Protein AF-A0A958S6K9-F1 (afdb_monomer)

Radius of gyration: 19.54 Å; Cα contacts (8 Å, |Δi|>4): 171; chains: 1; bounding box: 51×36×60 Å

Solvent-accessible surface area (backbone atoms only — not comparable to full-atom values): 8902 Å² total; per-residue (Å²): 134,85,77,72,72,82,81,56,82,50,55,71,60,52,59,75,71,44,53,79,74,53,47,55,57,51,46,55,52,43,41,73,72,67,71,55,93,66,80,62,68,72,63,54,53,40,48,53,51,19,39,55,28,35,37,72,61,41,20,61,64,16,27,58,45,40,46,63,56,33,78,75,40,59,73,40,49,24,32,25,40,49,10,53,35,30,43,24,48,17,52,44,29,46,76,69,68,34,56,69,58,16,54,58,27,43,65,50,15,56,59,23,38,59,66,2,50,91,55,40,73,61,41,45,60,66,63,52,50,54,50,51,50,54,30,50,56,33,48,51,43,35,76,73,71,45,97,58,78,70,64,82,72,63,57,76,40,63,62,78,81,128

Structure (mmCIF, N/CA/C/O backbone):
data_AF-A0A958S6K9-F1
#
_entry.id   AF-A0A958S6K9-F1
#
loop_
_atom_site.group_PDB
_atom_site.id
_atom_site.type_symbol
_atom_site.label_atom_id
_atom_site.label_alt_id
_atom_site.label_comp_id
_atom_site.label_asym_id
_atom_site.label_entity_id
_atom_site.label_seq_id
_atom_site.pdbx_PDB_ins_code
_atom_site.Cartn_x
_atom_site.Cartn_y
_atom_site.Cartn_z
_atom_site.occupancy
_atom_site.B_iso_or_equiv
_atom_site.auth_seq_id
_atom_site.auth_comp_id
_atom_site.auth_asym_id
_atom_site.auth_atom_id
_atom_site.pdbx_PDB_model_num
ATOM 1 N N . MET A 1 1 ? 33.871 -15.694 -40.016 1.00 33.03 1 MET A N 1
ATOM 2 C CA . MET A 1 1 ? 34.068 -16.656 -38.909 1.00 33.03 1 MET A CA 1
ATOM 3 C C . MET A 1 1 ? 32.901 -16.497 -37.948 1.00 33.03 1 MET A C 1
ATOM 5 O O . MET A 1 1 ? 32.667 -15.400 -37.465 1.00 33.03 1 MET A O 1
ATOM 9 N N . SER A 1 2 ? 32.073 -17.533 -37.813 1.00 37.22 2 SER A N 1
ATOM 10 C CA . SER A 1 2 ? 30.776 -17.477 -37.128 1.00 37.22 2 SER A CA 1
ATOM 11 C C . SER A 1 2 ? 30.949 -17.852 -35.654 1.00 37.22 2 SER A C 1
ATOM 13 O O . SER A 1 2 ? 31.069 -19.028 -35.339 1.00 37.22 2 SER A O 1
ATOM 15 N N . PHE A 1 3 ? 30.986 -16.857 -34.763 1.00 29.39 3 PHE A N 1
ATOM 16 C CA . PHE A 1 3 ? 31.030 -17.075 -33.306 1.00 29.39 3 PHE A CA 1
ATOM 17 C C . PHE A 1 3 ? 29.627 -17.123 -32.662 1.00 29.39 3 PHE A C 1
ATOM 19 O O . PHE A 1 3 ? 29.473 -17.596 -31.543 1.00 29.39 3 PHE A O 1
ATOM 26 N N . GLY A 1 4 ? 28.581 -16.672 -33.371 1.00 30.28 4 GLY A N 1
ATOM 27 C CA . GLY A 1 4 ? 27.231 -16.508 -32.807 1.00 30.28 4 GLY A CA 1
ATOM 28 C C . GLY A 1 4 ? 26.319 -17.739 -32.857 1.00 30.28 4 GLY A C 1
ATOM 29 O O . GLY A 1 4 ? 25.321 -17.785 -32.146 1.00 30.28 4 GLY A O 1
ATOM 30 N N . ARG A 1 5 ? 26.635 -18.756 -33.672 1.00 36.38 5 ARG A N 1
ATOM 31 C CA . ARG A 1 5 ? 25.700 -19.864 -33.956 1.00 36.38 5 ARG A CA 1
ATOM 32 C C . ARG A 1 5 ? 25.837 -21.076 -33.021 1.00 36.38 5 ARG A C 1
ATOM 34 O O . ARG A 1 5 ? 24.969 -21.937 -33.032 1.00 36.38 5 ARG A O 1
ATOM 41 N N . LEU A 1 6 ? 26.890 -21.130 -32.199 1.00 39.94 6 LEU A N 1
ATOM 42 C CA . LEU A 1 6 ? 27.162 -22.259 -31.292 1.00 39.94 6 LEU A CA 1
ATOM 43 C C . LEU A 1 6 ? 26.755 -22.007 -29.830 1.00 39.94 6 LEU A C 1
ATOM 45 O O . LEU A 1 6 ? 26.662 -22.960 -29.066 1.00 39.94 6 LEU A O 1
ATOM 49 N N . PHE A 1 7 ? 26.465 -20.762 -29.429 1.00 37.44 7 PHE A N 1
ATOM 50 C CA . PHE A 1 7 ? 26.136 -20.448 -28.027 1.00 37.44 7 PHE A CA 1
ATOM 51 C C . PHE A 1 7 ? 24.623 -20.337 -27.739 1.00 37.44 7 PHE A C 1
ATOM 53 O O . PHE A 1 7 ? 24.187 -20.577 -26.608 1.00 37.44 7 PHE A O 1
ATOM 60 N N . TRP A 1 8 ? 23.819 -20.051 -28.775 1.00 47.06 8 TRP A N 1
AT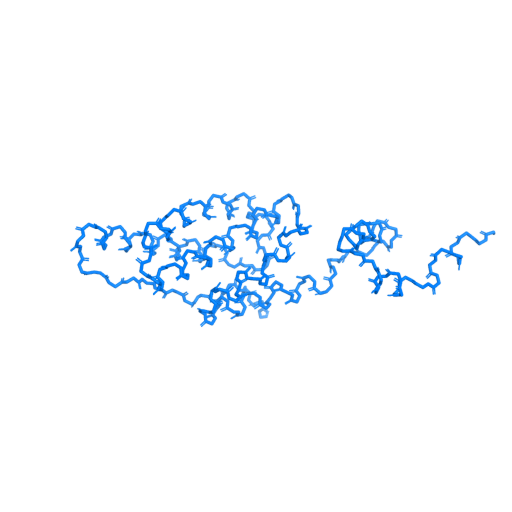OM 61 C CA . TRP A 1 8 ? 22.410 -19.632 -28.664 1.00 47.06 8 TRP A CA 1
ATOM 62 C C . TRP A 1 8 ? 21.397 -20.553 -29.359 1.00 47.06 8 TRP A C 1
ATOM 64 O O . TRP A 1 8 ? 20.235 -20.189 -29.494 1.00 47.06 8 TRP A O 1
ATOM 74 N N . GLY A 1 9 ? 21.800 -21.755 -29.779 1.00 40.16 9 GLY A N 1
ATOM 75 C CA . GLY A 1 9 ? 20.906 -22.694 -30.472 1.00 40.16 9 GLY A CA 1
ATOM 76 C C . GLY A 1 9 ? 19.711 -23.186 -29.645 1.00 40.16 9 GLY A C 1
ATOM 77 O O . GLY A 1 9 ? 18.816 -23.782 -30.217 1.00 40.16 9 GLY A O 1
ATOM 78 N N . ASN A 1 10 ? 19.690 -22.929 -28.331 1.00 50.06 10 ASN A N 1
ATOM 79 C CA . ASN A 1 10 ? 18.655 -23.416 -27.417 1.00 50.06 10 ASN A CA 1
ATOM 80 C C . ASN A 1 10 ? 18.460 -22.492 -26.199 1.00 50.06 10 ASN A C 1
ATOM 82 O O . ASN A 1 10 ? 18.430 -22.930 -25.053 1.00 50.06 10 ASN A O 1
ATOM 86 N N . PHE A 1 11 ? 18.371 -21.176 -26.423 1.00 49.72 11 PHE A N 1
ATOM 87 C CA . PHE A 1 11 ? 18.127 -20.206 -25.341 1.00 49.72 11 PHE A CA 1
ATOM 88 C C . PHE A 1 11 ? 16.825 -20.484 -24.579 1.00 49.72 11 PHE A C 1
ATOM 90 O O . PHE A 1 11 ? 16.785 -20.404 -23.356 1.00 49.72 11 PHE A O 1
ATOM 97 N N . ARG A 1 12 ? 15.786 -20.883 -25.316 1.00 47.12 12 ARG A N 1
ATOM 98 C CA . ARG A 1 12 ? 14.472 -21.228 -24.774 1.00 47.12 12 ARG A CA 1
ATOM 99 C C . ARG A 1 12 ? 14.524 -22.466 -23.867 1.00 47.12 12 ARG A C 1
ATOM 101 O O . ARG A 1 12 ? 13.897 -22.464 -22.816 1.00 47.12 12 ARG A O 1
ATOM 108 N N . ASP A 1 13 ? 15.348 -23.451 -24.216 1.00 50.09 13 ASP A N 1
ATOM 109 C CA . ASP A 1 13 ? 15.564 -24.653 -23.399 1.00 50.09 13 ASP A CA 1
ATOM 110 C C . ASP A 1 13 ? 16.456 -24.363 -22.181 1.00 50.09 13 ASP A C 1
ATOM 112 O O . ASP A 1 13 ? 16.229 -24.913 -21.110 1.00 50.09 13 ASP A O 1
ATOM 116 N N . LYS A 1 14 ? 17.430 -23.449 -22.309 1.00 50.22 14 LYS A N 1
ATOM 117 C CA . LYS A 1 14 ? 18.273 -22.998 -21.187 1.00 50.22 14 LYS A CA 1
ATOM 118 C C . LYS A 1 14 ? 17.490 -22.172 -20.159 1.00 50.22 14 LYS A C 1
ATOM 120 O O . LYS A 1 14 ? 17.746 -22.320 -18.972 1.00 50.22 14 LYS A O 1
ATOM 125 N N . LEU A 1 15 ? 16.532 -21.350 -20.598 1.00 49.19 15 LEU A N 1
ATOM 126 C CA . LEU A 1 15 ? 15.590 -20.640 -19.720 1.00 49.19 15 LEU A CA 1
ATOM 127 C C . LEU A 1 15 ? 14.634 -21.600 -19.000 1.00 49.19 15 LEU A C 1
ATOM 129 O O . LEU A 1 15 ? 14.312 -21.377 -17.841 1.00 49.19 15 LEU A O 1
ATOM 133 N N . ALA A 1 16 ? 14.212 -22.682 -19.662 1.00 47.59 16 ALA A N 1
ATOM 134 C CA . ALA A 1 16 ? 13.299 -23.665 -19.079 1.00 47.59 16 ALA A CA 1
ATOM 135 C C . ALA A 1 16 ? 13.929 -24.507 -17.952 1.00 47.59 16 ALA A C 1
ATOM 137 O O . ALA A 1 16 ? 13.203 -25.096 -17.154 1.00 47.59 16 ALA A O 1
ATOM 138 N N . THR A 1 17 ? 15.264 -24.580 -17.881 1.00 45.84 17 THR A N 1
ATOM 139 C CA . THR A 1 17 ? 15.998 -25.368 -16.873 1.00 45.84 17 THR A CA 1
ATOM 140 C C . THR A 1 17 ? 16.819 -24.526 -15.892 1.00 45.84 17 THR A C 1
ATOM 142 O O . THR A 1 17 ? 17.432 -25.089 -14.988 1.00 45.84 17 THR A O 1
ATOM 145 N N . ALA A 1 18 ? 16.881 -23.205 -16.080 1.00 49.81 18 ALA A N 1
ATOM 146 C CA . ALA A 1 18 ? 17.621 -22.294 -15.212 1.00 49.81 18 ALA A CA 1
ATOM 147 C C . ALA A 1 18 ? 16.866 -22.067 -13.896 1.00 49.81 18 ALA A C 1
ATOM 149 O O . ALA A 1 18 ? 15.647 -21.900 -13.878 1.00 49.81 18 ALA A O 1
ATOM 150 N N . ASN A 1 19 ? 17.592 -22.039 -12.778 1.00 43.56 19 ASN A N 1
ATOM 151 C CA . ASN A 1 19 ? 17.000 -21.608 -11.511 1.00 43.56 19 ASN A CA 1
ATOM 152 C C . ASN A 1 19 ? 16.800 -20.077 -11.506 1.00 43.56 19 ASN A C 1
ATOM 154 O O . ASN A 1 19 ? 17.447 -19.363 -12.272 1.00 43.56 19 ASN A O 1
ATOM 158 N N . ALA A 1 20 ? 15.944 -19.559 -10.617 1.00 43.94 20 ALA A N 1
ATOM 159 C CA . ALA A 1 20 ? 15.562 -18.137 -10.579 1.00 43.94 20 ALA A CA 1
ATOM 160 C C . ALA A 1 20 ? 16.758 -17.154 -10.594 1.00 43.94 20 ALA A C 1
ATOM 162 O O . ALA A 1 20 ? 16.698 -16.097 -11.219 1.00 43.94 20 ALA A O 1
ATOM 163 N N . LYS A 1 21 ? 17.900 -17.523 -9.992 1.00 39.94 21 LYS A N 1
ATOM 164 C CA . LYS A 1 21 ? 19.109 -16.676 -9.959 1.00 39.94 21 LYS A CA 1
ATOM 165 C C . LYS A 1 21 ? 19.853 -16.631 -11.297 1.00 39.94 21 LYS A C 1
ATOM 167 O O . LYS A 1 21 ? 20.494 -15.630 -11.610 1.00 39.94 21 LYS A O 1
ATOM 172 N N . GLU A 1 22 ? 19.781 -17.700 -12.084 1.00 43.75 22 GLU A N 1
ATOM 173 C CA . GLU A 1 22 ? 20.399 -17.786 -13.411 1.00 43.75 22 GLU A CA 1
ATOM 174 C C . GLU A 1 22 ? 19.546 -17.082 -14.474 1.00 43.75 22 GLU A C 1
ATOM 176 O O . GLU A 1 22 ? 20.097 -16.457 -15.383 1.00 43.75 22 GLU A O 1
ATOM 181 N N . SER A 1 23 ? 18.219 -17.090 -14.314 1.00 51.56 23 SER A N 1
ATOM 182 C CA . SER A 1 23 ? 17.273 -16.409 -15.206 1.00 51.56 23 SER A CA 1
ATOM 183 C C . SER A 1 23 ? 17.478 -14.891 -15.232 1.00 51.56 23 SER A C 1
ATOM 185 O O . SER A 1 23 ? 17.526 -14.309 -16.315 1.00 51.56 23 SER A O 1
ATOM 187 N N . ALA A 1 24 ? 17.713 -14.254 -14.080 1.00 45.53 24 ALA A N 1
ATOM 188 C CA . ALA A 1 24 ? 17.950 -12.809 -13.993 1.00 45.53 24 ALA A CA 1
ATOM 189 C C . ALA A 1 24 ? 19.274 -12.374 -14.657 1.00 45.53 24 ALA A C 1
ATOM 191 O O . ALA A 1 24 ? 19.308 -11.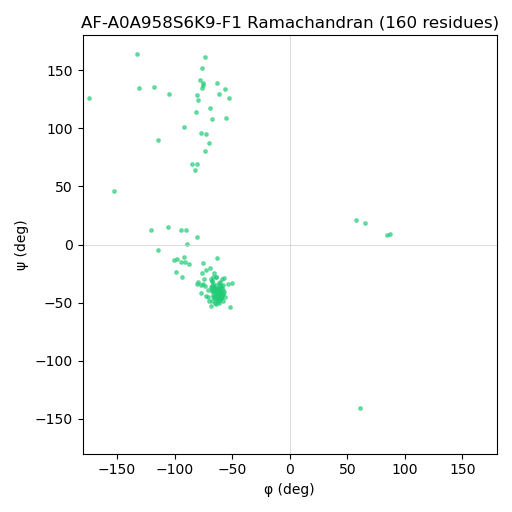410 -15.426 1.00 45.53 24 ALA A O 1
ATOM 192 N N . ALA A 1 25 ? 20.367 -13.114 -14.430 1.00 46.91 25 ALA A N 1
ATOM 193 C CA . ALA A 1 25 ? 21.669 -12.822 -15.039 1.00 46.91 25 ALA A CA 1
ATOM 194 C C . ALA A 1 25 ? 21.659 -13.038 -16.563 1.00 46.91 25 ALA A C 1
ATOM 196 O O . ALA A 1 25 ? 22.231 -12.244 -17.316 1.00 46.91 25 ALA A O 1
ATOM 197 N N . LEU A 1 26 ? 20.965 -14.081 -17.029 1.00 47.72 26 LEU A N 1
ATOM 198 C CA . LEU A 1 26 ? 20.750 -14.330 -18.453 1.00 47.72 26 LEU A CA 1
ATOM 199 C C . LEU A 1 26 ? 19.847 -13.268 -19.090 1.00 47.72 26 LEU A C 1
ATOM 201 O O . LEU A 1 26 ? 20.061 -12.930 -20.250 1.00 47.72 26 LEU A O 1
ATOM 205 N N . CYS A 1 27 ? 18.896 -12.700 -18.345 1.00 46.97 27 CYS A N 1
ATOM 206 C CA . CYS A 1 27 ? 18.000 -11.650 -18.825 1.00 46.97 27 CYS A CA 1
ATOM 207 C C . CYS A 1 27 ? 18.727 -10.310 -19.024 1.00 46.97 27 CYS A C 1
ATOM 209 O O . CYS A 1 27 ? 18.620 -9.695 -20.085 1.00 46.97 27 CYS A O 1
ATOM 211 N N . VAL A 1 28 ? 19.557 -9.906 -18.056 1.00 53.38 28 VAL A N 1
ATOM 212 C CA . VAL A 1 28 ? 20.404 -8.704 -18.168 1.00 53.38 28 VAL A CA 1
ATOM 213 C C . VAL A 1 28 ? 21.388 -8.844 -19.330 1.00 53.38 28 VAL A C 1
ATOM 215 O O . VAL A 1 28 ? 21.525 -7.931 -20.145 1.00 53.38 28 VAL A O 1
ATOM 218 N N . LEU A 1 29 ? 22.030 -10.010 -19.457 1.00 53.47 29 LEU A N 1
ATOM 219 C CA . LEU A 1 29 ? 22.958 -10.280 -20.552 1.00 53.47 29 LEU A CA 1
ATOM 220 C C . LEU A 1 29 ? 22.242 -10.326 -21.911 1.00 53.47 29 LEU A C 1
ATOM 222 O O . LEU A 1 29 ? 22.775 -9.825 -22.898 1.00 53.47 29 LEU A O 1
ATOM 226 N N . TYR A 1 30 ? 21.024 -10.872 -21.971 1.00 49.53 30 TYR A N 1
ATOM 227 C CA . TYR A 1 30 ? 20.212 -10.892 -23.184 1.00 49.53 30 TYR A CA 1
ATOM 228 C C . TYR A 1 30 ? 19.814 -9.477 -23.617 1.00 49.53 30 TYR A C 1
ATOM 230 O O . TYR A 1 30 ? 20.042 -9.138 -24.774 1.00 49.53 30 TYR A O 1
ATOM 238 N N . CYS A 1 31 ? 19.332 -8.610 -22.719 1.00 44.66 31 CYS A N 1
ATOM 239 C CA . CYS A 1 31 ? 19.031 -7.208 -23.045 1.00 44.66 31 CYS A CA 1
ATOM 240 C C . CYS A 1 31 ? 20.274 -6.430 -23.508 1.00 44.66 31 CYS A C 1
ATOM 242 O O . CYS A 1 31 ? 20.211 -5.689 -24.489 1.00 44.66 31 CYS A O 1
ATOM 244 N N . MET A 1 32 ? 21.427 -6.643 -22.861 1.00 46.03 32 MET A N 1
ATOM 245 C CA . MET A 1 32 ? 22.686 -5.981 -23.231 1.00 46.03 32 MET A CA 1
ATOM 246 C C . MET A 1 32 ? 23.232 -6.430 -24.594 1.00 46.03 32 MET A C 1
ATOM 248 O O . MET A 1 32 ? 23.875 -5.639 -25.281 1.00 46.03 32 MET A O 1
ATOM 252 N N . VAL A 1 33 ? 22.995 -7.684 -24.993 1.00 52.16 33 VAL A N 1
ATOM 253 C CA . VAL A 1 33 ? 23.516 -8.253 -26.249 1.00 52.16 33 VAL A CA 1
ATOM 254 C C . VAL A 1 33 ? 22.523 -8.122 -27.412 1.00 52.16 33 VAL A C 1
ATOM 256 O O . VAL A 1 33 ? 22.948 -8.044 -28.563 1.00 52.16 33 VAL A O 1
ATOM 259 N N . SER A 1 34 ? 21.215 -8.084 -27.142 1.00 50.75 34 SER A N 1
ATOM 260 C CA . SER A 1 34 ? 20.168 -8.031 -28.177 1.00 50.75 34 SER A CA 1
ATOM 261 C C . SER A 1 34 ? 19.688 -6.618 -28.525 1.00 50.75 34 SER A C 1
ATOM 263 O O . SER A 1 34 ? 19.063 -6.446 -29.569 1.00 50.75 34 SER A O 1
ATOM 265 N N . GLY A 1 35 ? 19.990 -5.606 -27.701 1.00 41.97 35 GLY A N 1
ATOM 266 C CA . GLY A 1 35 ? 19.609 -4.215 -27.969 1.00 41.97 35 GLY A CA 1
ATOM 267 C C . GLY A 1 35 ? 18.096 -3.958 -27.951 1.00 41.97 35 GLY A C 1
ATOM 268 O O . GLY A 1 35 ? 17.649 -2.956 -28.504 1.00 41.97 35 GLY A O 1
ATOM 269 N N . SER A 1 36 ? 17.295 -4.849 -27.355 1.00 43.97 36 SER A N 1
ATOM 270 C CA . SER A 1 36 ? 15.848 -4.668 -27.237 1.00 43.97 36 SER A CA 1
ATOM 271 C C . SER A 1 36 ? 15.504 -3.754 -26.059 1.00 43.97 36 SER A C 1
ATOM 273 O O . SER A 1 36 ? 15.695 -4.127 -24.901 1.00 43.97 36 SER A O 1
ATOM 275 N N . GLU A 1 37 ? 14.958 -2.573 -26.348 1.00 40.12 37 GLU A N 1
ATOM 276 C CA . GLU A 1 37 ? 14.302 -1.715 -25.358 1.00 40.12 37 GLU A CA 1
ATOM 277 C C . GLU A 1 37 ? 12.973 -2.359 -24.928 1.00 40.12 37 GLU A C 1
ATOM 279 O O . GLU A 1 37 ? 11.927 -2.126 -25.529 1.00 40.12 37 GLU A O 1
ATOM 284 N N . GLY A 1 38 ? 12.999 -3.230 -23.919 1.00 44.59 38 GLY A N 1
ATOM 285 C CA . GLY A 1 38 ? 11.777 -3.830 -23.390 1.00 44.59 38 GLY A CA 1
ATOM 286 C C . GLY A 1 38 ? 12.028 -4.694 -22.163 1.00 44.59 38 GLY A C 1
ATOM 287 O O . GLY A 1 38 ? 12.851 -5.606 -22.196 1.00 44.59 38 GLY A O 1
ATOM 288 N N . VAL A 1 39 ? 11.309 -4.403 -21.079 1.00 54.97 39 VAL A N 1
ATOM 289 C CA . VAL A 1 39 ? 11.177 -5.307 -19.927 1.00 54.97 39 VAL A CA 1
ATOM 290 C C . VAL A 1 39 ? 10.471 -6.588 -20.418 1.00 54.97 39 VAL A C 1
ATOM 292 O O . VAL A 1 39 ? 9.554 -6.477 -21.236 1.00 54.97 39 VAL A O 1
ATOM 295 N N . PRO A 1 40 ? 10.877 -7.803 -19.997 1.00 56.97 40 PRO A N 1
ATOM 296 C CA . PRO A 1 40 ? 10.241 -9.041 -20.453 1.00 56.97 40 PRO A CA 1
ATOM 297 C C . PRO A 1 40 ? 8.729 -9.040 -20.180 1.00 56.97 40 PRO A C 1
ATOM 299 O O . PRO A 1 40 ? 8.317 -8.735 -19.065 1.00 56.97 40 PRO A O 1
ATOM 302 N N . MET A 1 41 ? 7.902 -9.425 -21.162 1.00 55.81 41 MET A N 1
ATOM 303 C CA . MET A 1 41 ? 6.429 -9.335 -21.065 1.00 55.81 41 MET A CA 1
ATOM 304 C C . MET A 1 41 ? 5.834 -10.026 -19.823 1.00 55.81 41 MET A C 1
ATOM 306 O O . MET A 1 41 ? 4.887 -9.510 -19.245 1.00 55.81 41 MET A O 1
ATOM 310 N N . ALA A 1 42 ? 6.424 -11.136 -19.364 1.00 58.69 42 ALA A N 1
ATOM 311 C CA . ALA A 1 42 ? 5.958 -11.868 -18.181 1.00 58.69 42 ALA A CA 1
ATOM 312 C C . ALA A 1 42 ? 6.067 -11.060 -16.868 1.00 58.69 42 ALA A C 1
ATOM 314 O O . ALA A 1 42 ? 5.285 -11.265 -15.945 1.00 58.69 42 ALA A O 1
ATOM 315 N N . VAL A 1 43 ? 7.019 -10.123 -16.787 1.00 62.91 43 VAL A N 1
ATOM 316 C CA . VAL A 1 43 ? 7.218 -9.249 -15.615 1.00 62.91 43 VAL A CA 1
ATOM 317 C C . VAL A 1 43 ? 6.121 -8.183 -15.542 1.00 62.91 43 VAL A C 1
ATOM 319 O O . VAL A 1 43 ? 5.672 -7.825 -14.455 1.00 62.91 43 VAL A O 1
ATOM 322 N N . GLU A 1 44 ? 5.673 -7.682 -16.694 1.00 71.25 44 GLU A N 1
ATOM 323 C CA . GLU A 1 44 ? 4.576 -6.713 -16.769 1.00 71.25 44 GLU A CA 1
ATOM 324 C C . GLU A 1 44 ? 3.208 -7.396 -16.578 1.00 71.25 44 GLU A C 1
ATOM 326 O O . GLU A 1 44 ? 2.363 -6.857 -15.871 1.00 71.25 44 GLU A O 1
ATOM 331 N N . GLU A 1 45 ? 3.024 -8.632 -17.065 1.00 79.19 45 GLU A N 1
ATOM 332 C CA . GLU A 1 45 ? 1.814 -9.434 -16.794 1.00 79.19 45 GLU A CA 1
ATOM 333 C C . GLU A 1 45 ? 1.602 -9.689 -15.291 1.00 79.19 45 GLU A C 1
ATOM 335 O O . GLU A 1 45 ? 0.486 -9.548 -14.787 1.00 79.19 45 GLU A O 1
ATOM 340 N N . GLY A 1 46 ? 2.667 -10.024 -14.551 1.00 87.94 46 GLY A N 1
ATOM 341 C CA . GLY A 1 46 ? 2.590 -10.184 -13.096 1.00 87.94 46 GLY A CA 1
ATOM 342 C C . GLY A 1 46 ? 2.238 -8.876 -12.385 1.00 87.94 46 GLY A C 1
ATOM 343 O O . GLY A 1 46 ? 1.441 -8.863 -11.448 1.00 87.94 46 GLY A O 1
ATOM 344 N N . PHE A 1 47 ? 2.788 -7.753 -12.850 1.00 90.75 47 PHE A N 1
ATOM 345 C CA . PHE A 1 47 ? 2.533 -6.455 -12.237 1.00 90.75 47 PHE A CA 1
ATOM 346 C C . PHE A 1 47 ? 1.065 -6.047 -12.382 1.00 90.75 47 PHE A C 1
ATOM 348 O O . PHE A 1 47 ? 0.414 -5.740 -11.377 1.00 90.75 47 PHE A O 1
ATOM 355 N N . ASP A 1 48 ? 0.541 -6.121 -13.608 1.00 90.94 48 ASP A N 1
ATOM 356 C CA . ASP A 1 48 ? -0.855 -5.821 -13.917 1.00 90.94 48 ASP A CA 1
ATOM 357 C C . ASP A 1 48 ? -1.798 -6.746 -13.145 1.00 90.94 48 ASP A C 1
ATOM 359 O O . ASP A 1 48 ? -2.779 -6.280 -12.561 1.00 90.94 48 ASP A O 1
ATOM 363 N N . ARG A 1 49 ? -1.463 -8.040 -13.044 1.00 92.12 49 ARG A N 1
ATOM 364 C CA . ARG A 1 49 ? -2.251 -8.998 -12.263 1.00 92.12 49 ARG A CA 1
ATOM 365 C C . ARG A 1 49 ? -2.323 -8.625 -10.783 1.00 92.12 49 ARG A C 1
ATOM 367 O O . ARG A 1 49 ? -3.400 -8.700 -10.190 1.00 92.12 49 ARG A O 1
ATOM 374 N N . GLY A 1 50 ? -1.204 -8.224 -10.183 1.00 93.81 50 GLY A N 1
ATOM 375 C CA . GLY A 1 50 ? -1.188 -7.752 -8.798 1.00 93.81 50 GLY A CA 1
ATOM 376 C C . GLY A 1 50 ? -2.036 -6.490 -8.613 1.00 93.81 50 GLY A C 1
ATOM 377 O O . GLY A 1 50 ? -2.782 -6.388 -7.640 1.00 93.81 50 GLY A O 1
ATOM 378 N N . CYS A 1 51 ? -2.013 -5.568 -9.582 1.00 93.12 51 CYS A N 1
ATOM 379 C CA . CYS A 1 51 ? -2.893 -4.399 -9.573 1.00 93.12 51 CYS A CA 1
ATOM 380 C C . CYS A 1 51 ? -4.378 -4.779 -9.651 1.00 93.12 51 CYS A C 1
ATOM 382 O O . CYS A 1 51 ? -5.164 -4.274 -8.859 1.00 93.12 51 CYS A O 1
ATOM 384 N N . GLU A 1 52 ? -4.770 -5.698 -10.535 1.00 92.31 52 GLU A N 1
ATOM 385 C CA . GLU A 1 52 ? -6.159 -6.172 -10.626 1.00 92.31 52 GLU A CA 1
ATOM 386 C C . GLU A 1 52 ? -6.658 -6.804 -9.318 1.00 92.31 52 GLU A C 1
ATOM 388 O O . GLU A 1 52 ? -7.798 -6.577 -8.910 1.00 92.31 52 GLU A O 1
ATOM 393 N N . LEU A 1 53 ? -5.810 -7.599 -8.658 1.00 93.94 53 LEU A N 1
ATOM 394 C CA . LEU A 1 53 ? -6.116 -8.212 -7.364 1.00 93.94 53 LEU A CA 1
ATOM 395 C C . LEU A 1 53 ? -6.283 -7.151 -6.272 1.00 93.94 53 LEU A C 1
ATOM 397 O O . LEU A 1 53 ? -7.260 -7.178 -5.521 1.00 93.94 53 LEU A O 1
ATOM 401 N N . PHE A 1 54 ? -5.377 -6.174 -6.230 1.00 94.44 54 PHE A N 1
ATOM 402 C CA . PHE A 1 54 ? -5.461 -5.057 -5.297 1.00 94.44 54 PHE A CA 1
ATOM 403 C C . PHE A 1 54 ? -6.748 -4.247 -5.506 1.00 94.44 54 PHE A C 1
ATOM 405 O O . PHE A 1 54 ? -7.470 -3.972 -4.546 1.00 94.44 54 PHE A O 1
ATOM 412 N N . ASP A 1 55 ? -7.083 -3.934 -6.759 1.00 91.81 55 ASP A N 1
ATOM 413 C CA . ASP A 1 55 ? -8.307 -3.223 -7.136 1.00 91.81 55 ASP A CA 1
ATOM 414 C C . ASP A 1 55 ? -9.570 -4.013 -6.731 1.00 91.81 55 ASP A C 1
ATOM 416 O O . ASP A 1 55 ? -10.590 -3.427 -6.358 1.00 91.81 55 ASP A O 1
ATOM 420 N N . ALA A 1 56 ? -9.512 -5.349 -6.756 1.00 91.62 56 ALA A N 1
ATOM 421 C CA . ALA A 1 56 ? -10.591 -6.223 -6.299 1.00 91.62 56 ALA A CA 1
ATOM 422 C C . ALA A 1 56 ? -10.713 -6.299 -4.762 1.00 91.62 56 ALA A C 1
ATOM 424 O O . ALA A 1 56 ? -11.777 -6.670 -4.253 1.00 91.62 56 ALA A O 1
ATOM 425 N N . GLY A 1 57 ? -9.694 -5.866 -4.016 1.00 92.00 57 GLY A N 1
ATOM 426 C CA . GLY A 1 57 ? -9.598 -5.997 -2.560 1.00 92.00 57 GLY A CA 1
ATOM 427 C C . GLY A 1 57 ? -8.983 -7.319 -2.087 1.00 92.00 57 GLY A C 1
ATOM 428 O O . GLY A 1 57 ? -8.989 -7.584 -0.886 1.00 92.00 57 GLY A O 1
ATOM 429 N N . GLU A 1 58 ? -8.441 -8.121 -3.005 1.00 94.44 58 GLU A N 1
ATOM 430 C CA . GLU A 1 58 ? -7.720 -9.373 -2.737 1.00 94.44 58 GLU A CA 1
ATOM 431 C C . GLU A 1 58 ? -6.264 -9.041 -2.372 1.00 94.44 58 GLU A C 1
ATOM 433 O O . GLU A 1 58 ? -5.313 -9.276 -3.121 1.00 94.44 58 GLU A O 1
ATOM 438 N N . TYR A 1 59 ? -6.093 -8.344 -1.244 1.00 92.31 59 TYR A N 1
ATOM 439 C CA . TYR A 1 59 ? -4.811 -7.733 -0.884 1.00 92.31 59 TYR A CA 1
ATOM 440 C C . TYR A 1 59 ? -3.724 -8.756 -0.558 1.00 92.31 59 TYR A C 1
ATOM 442 O O . TYR A 1 59 ? -2.544 -8.469 -0.746 1.00 92.31 59 TYR A O 1
ATOM 450 N N . PHE A 1 60 ? -4.098 -9.929 -0.043 1.00 91.06 60 PHE A N 1
ATOM 451 C CA . PHE A 1 60 ? -3.124 -10.980 0.220 1.00 91.06 60 PHE A CA 1
ATOM 452 C C . PHE A 1 60 ? -2.616 -11.538 -1.113 1.00 91.06 60 PHE A C 1
ATOM 454 O O . PHE A 1 60 ? -1.428 -11.544 -1.378 1.00 91.06 60 PHE A O 1
ATOM 461 N N . GLU A 1 61 ? -3.499 -11.875 -2.029 1.00 95.06 61 GLU A N 1
ATOM 462 C CA . GLU A 1 61 ? -3.151 -12.404 -3.341 1.00 95.06 61 GLU A CA 1
ATOM 463 C C . GLU A 1 61 ? -2.320 -11.387 -4.146 1.00 95.06 61 GLU A C 1
ATOM 465 O O . GLU A 1 61 ? -1.352 -11.754 -4.811 1.00 95.06 61 GLU A O 1
ATOM 470 N N . ALA A 1 62 ? -2.641 -10.092 -4.043 1.00 94.50 62 ALA A N 1
ATOM 471 C CA . ALA A 1 62 ? -1.830 -9.027 -4.633 1.00 94.50 62 ALA A CA 1
ATOM 472 C C . ALA A 1 62 ? -0.404 -8.984 -4.051 1.00 94.50 62 ALA A C 1
ATOM 474 O O . ALA A 1 62 ? 0.553 -8.768 -4.796 1.00 94.50 62 ALA A O 1
ATOM 475 N N . HIS A 1 63 ? -0.251 -9.198 -2.735 1.00 94.56 63 HIS A N 1
ATOM 476 C CA . HIS A 1 63 ? 1.064 -9.233 -2.088 1.00 94.56 63 HIS A CA 1
ATOM 477 C C . HIS A 1 63 ? 1.920 -10.382 -2.624 1.00 94.56 63 HIS A C 1
ATOM 479 O O . HIS A 1 63 ? 3.082 -10.143 -2.938 1.00 94.56 63 HIS A O 1
ATOM 485 N N . GLU A 1 64 ? 1.346 -11.581 -2.769 1.00 93.44 64 GLU A N 1
ATOM 486 C CA . GLU A 1 64 ? 2.083 -12.763 -3.233 1.00 93.44 64 GLU A CA 1
ATOM 487 C C . GLU A 1 64 ? 2.611 -12.542 -4.653 1.00 93.44 64 GLU A C 1
ATOM 489 O O . GLU A 1 64 ? 3.791 -12.747 -4.927 1.00 93.44 64 GLU A O 1
ATOM 494 N N . VAL A 1 65 ? 1.762 -12.021 -5.546 1.00 93.31 65 VAL A N 1
ATOM 495 C CA . VAL A 1 65 ? 2.150 -11.743 -6.936 1.00 93.31 65 VAL A CA 1
ATOM 496 C C . VAL A 1 65 ? 3.268 -10.700 -7.021 1.00 93.31 65 VAL A C 1
ATOM 498 O O . VAL A 1 65 ? 4.192 -10.832 -7.826 1.00 93.31 65 VAL A O 1
ATOM 501 N N . TRP A 1 66 ? 3.208 -9.642 -6.210 1.00 94.50 66 TRP A N 1
ATOM 502 C CA . TRP A 1 66 ? 4.252 -8.618 -6.217 1.00 94.50 66 TRP A CA 1
ATOM 503 C C . TRP A 1 66 ? 5.539 -9.052 -5.507 1.00 94.50 66 TRP A C 1
ATOM 505 O O . TRP A 1 66 ? 6.592 -8.506 -5.838 1.00 94.50 66 TRP A O 1
ATOM 515 N N . GLU A 1 67 ? 5.492 -10.005 -4.571 1.00 91.94 67 GLU A N 1
ATOM 516 C CA . GLU A 1 67 ? 6.678 -10.509 -3.864 1.00 91.94 67 GLU A CA 1
ATOM 517 C C . GLU A 1 67 ? 7.660 -11.198 -4.820 1.00 91.94 67 GLU A C 1
ATOM 519 O O . GLU A 1 67 ? 8.861 -10.916 -4.767 1.00 91.94 67 GLU A O 1
ATOM 524 N N . ASP A 1 68 ? 7.154 -11.995 -5.764 1.00 88.50 68 ASP A N 1
ATOM 525 C CA . ASP A 1 68 ? 7.974 -12.626 -6.806 1.00 88.50 68 ASP A CA 1
ATOM 526 C C . ASP A 1 68 ? 8.706 -11.577 -7.661 1.00 88.50 68 ASP A C 1
ATOM 528 O O . ASP A 1 68 ? 9.911 -11.670 -7.903 1.00 88.50 68 ASP A O 1
ATOM 532 N N . LEU A 1 69 ? 8.001 -10.512 -8.062 1.00 90.50 69 LEU A N 1
ATOM 533 C CA . LEU A 1 69 ? 8.589 -9.403 -8.822 1.00 90.50 69 LEU A CA 1
ATOM 534 C C . LEU A 1 69 ? 9.594 -8.602 -7.992 1.00 90.50 69 LEU A C 1
ATOM 536 O O . LEU A 1 69 ? 10.589 -8.098 -8.516 1.00 90.50 69 LEU A O 1
ATOM 540 N N . TRP A 1 70 ? 9.319 -8.444 -6.700 1.00 93.56 70 TRP A N 1
ATOM 541 C CA . TRP A 1 70 ? 10.173 -7.719 -5.773 1.00 93.56 70 TRP A CA 1
ATOM 542 C C . TRP A 1 70 ? 11.499 -8.445 -5.544 1.00 93.56 70 TRP A C 1
ATOM 544 O O . TRP A 1 70 ? 12.542 -7.789 -5.538 1.00 93.56 70 TRP A O 1
ATOM 554 N N . ALA A 1 71 ? 11.474 -9.777 -5.441 1.00 88.56 71 ALA A N 1
ATOM 555 C CA . ALA A 1 71 ? 12.659 -10.607 -5.237 1.00 88.56 71 ALA A CA 1
ATOM 556 C C . ALA A 1 71 ? 13.707 -10.448 -6.355 1.00 88.56 71 ALA A C 1
ATOM 558 O O . ALA A 1 71 ? 14.909 -10.583 -6.110 1.00 88.56 71 ALA A O 1
ATOM 559 N N . GLU A 1 72 ? 13.260 -10.136 -7.572 1.00 86.94 72 GLU A N 1
ATOM 560 C CA . GLU A 1 72 ? 14.117 -9.917 -8.742 1.00 86.94 72 GLU A CA 1
ATOM 561 C C . GLU A 1 72 ? 14.407 -8.430 -9.015 1.00 86.94 72 GLU A C 1
ATOM 563 O O . GLU A 1 72 ? 15.294 -8.093 -9.806 1.00 86.94 72 GLU A O 1
ATOM 568 N N . ALA A 1 73 ? 13.681 -7.517 -8.366 1.00 86.62 73 ALA A N 1
ATOM 569 C CA . ALA A 1 73 ? 13.807 -6.089 -8.600 1.00 86.62 73 ALA A CA 1
ATOM 570 C C . ALA A 1 73 ? 15.059 -5.492 -7.942 1.00 86.62 73 ALA A C 1
ATOM 572 O O . ALA A 1 73 ? 15.533 -5.909 -6.887 1.00 86.62 73 ALA A O 1
ATOM 573 N N . MET A 1 74 ? 15.563 -4.408 -8.534 1.00 86.62 74 MET A N 1
ATOM 574 C CA . MET A 1 74 ? 16.648 -3.607 -7.968 1.00 86.62 74 MET A CA 1
ATOM 575 C C . MET A 1 74 ? 16.306 -2.116 -8.022 1.00 86.62 74 MET A C 1
ATOM 577 O O . MET A 1 74 ? 15.410 -1.687 -8.752 1.00 86.62 74 MET A O 1
ATOM 581 N N . GLY A 1 75 ? 17.036 -1.305 -7.253 1.00 90.25 75 GLY A N 1
ATOM 582 C CA . GLY A 1 75 ? 16.948 0.154 -7.341 1.00 90.25 75 GLY A CA 1
ATOM 583 C C . GLY A 1 75 ? 15.547 0.710 -7.024 1.00 90.25 75 GLY A C 1
ATOM 584 O O . GLY A 1 75 ? 14.899 0.232 -6.088 1.00 90.25 75 GLY A O 1
ATOM 585 N N . PRO A 1 76 ? 15.070 1.738 -7.757 1.00 89.56 76 PRO A N 1
ATOM 586 C CA . PRO A 1 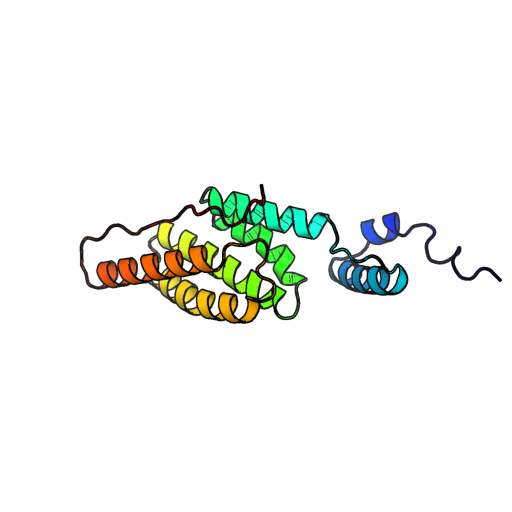76 ? 13.781 2.367 -7.472 1.00 89.56 76 PRO A CA 1
ATOM 587 C C . PRO A 1 76 ? 12.581 1.428 -7.655 1.00 89.56 76 PRO A C 1
ATOM 589 O O . PRO A 1 76 ? 11.665 1.501 -6.839 1.00 89.56 76 PRO A O 1
ATOM 592 N N . ARG A 1 77 ? 12.598 0.496 -8.622 1.00 89.12 77 ARG A N 1
ATOM 593 C CA . ARG A 1 77 ? 11.533 -0.516 -8.781 1.00 89.12 77 ARG A CA 1
ATOM 594 C C . ARG A 1 77 ? 11.400 -1.435 -7.565 1.00 89.12 77 ARG A C 1
ATOM 596 O O . ARG A 1 77 ? 10.283 -1.690 -7.129 1.00 89.12 77 ARG A O 1
ATOM 603 N N . HIS A 1 78 ? 12.509 -1.857 -6.954 1.00 91.56 78 HIS A N 1
ATOM 604 C CA . HIS A 1 78 ? 12.472 -2.634 -5.705 1.00 91.56 78 HIS A CA 1
ATOM 605 C C . HIS A 1 78 ? 11.829 -1.838 -4.562 1.00 91.56 78 HIS A C 1
ATOM 607 O O . HIS A 1 78 ? 10.979 -2.350 -3.839 1.00 91.56 78 HIS A O 1
ATOM 613 N N . ALA A 1 79 ? 12.193 -0.559 -4.410 1.00 93.94 79 ALA A N 1
ATOM 614 C CA . ALA A 1 79 ? 11.553 0.314 -3.424 1.00 93.94 79 ALA A CA 1
ATOM 615 C C . ALA A 1 79 ? 10.062 0.532 -3.726 1.00 93.94 79 ALA A C 1
ATOM 617 O O . ALA A 1 79 ? 9.252 0.539 -2.808 1.00 93.94 79 ALA A O 1
ATOM 618 N N . PHE A 1 80 ? 9.688 0.678 -4.996 1.00 94.44 80 PHE A N 1
ATOM 619 C CA . PHE A 1 80 ? 8.299 0.856 -5.399 1.00 94.44 80 PHE A CA 1
ATOM 620 C C . PHE A 1 80 ? 7.440 -0.374 -5.070 1.00 94.44 80 PHE A C 1
ATOM 622 O O . PHE A 1 80 ? 6.427 -0.237 -4.384 1.00 94.44 80 PHE A O 1
ATOM 629 N N . LEU A 1 81 ? 7.884 -1.570 -5.475 1.00 94.19 81 LEU A N 1
ATOM 630 C CA . LEU A 1 81 ? 7.199 -2.831 -5.177 1.00 94.19 81 LEU A CA 1
ATOM 631 C C . LEU A 1 81 ? 7.113 -3.082 -3.668 1.00 94.19 81 LEU A C 1
ATOM 633 O O . LEU A 1 81 ? 6.053 -3.451 -3.179 1.00 94.19 81 LEU A O 1
ATOM 637 N N . GLN A 1 82 ? 8.172 -2.771 -2.909 1.00 96.38 82 GLN A N 1
ATOM 638 C CA . GLN A 1 82 ? 8.132 -2.829 -1.444 1.00 96.38 82 GLN A CA 1
ATOM 639 C C . GLN A 1 82 ? 7.015 -1.946 -0.868 1.00 96.38 82 GLN A C 1
ATOM 641 O O . GLN A 1 82 ? 6.339 -2.340 0.080 1.00 96.38 82 GLN A O 1
ATOM 646 N N . GLY A 1 83 ? 6.820 -0.750 -1.432 1.00 96.50 83 GLY A N 1
ATOM 647 C CA . GLY A 1 83 ? 5.738 0.152 -1.050 1.00 96.50 83 GLY A CA 1
ATOM 648 C C . GLY A 1 83 ? 4.363 -0.468 -1.291 1.00 96.50 83 GLY A C 1
ATOM 649 O O . GLY A 1 83 ? 3.559 -0.521 -0.364 1.00 96.50 83 GLY A O 1
ATOM 650 N N . LEU A 1 84 ? 4.126 -0.998 -2.494 1.00 96.06 84 LEU A N 1
ATOM 651 C CA . LEU A 1 84 ? 2.867 -1.659 -2.860 1.00 96.06 84 LEU A CA 1
ATOM 652 C C . LEU A 1 84 ? 2.569 -2.887 -1.987 1.00 96.06 84 LEU A C 1
ATOM 654 O O . LEU A 1 84 ? 1.469 -2.999 -1.447 1.00 96.06 84 LEU A O 1
ATOM 658 N N . ILE A 1 85 ? 3.564 -3.757 -1.781 1.00 96.00 85 ILE A N 1
ATOM 659 C CA . ILE A 1 85 ? 3.456 -4.941 -0.918 1.00 96.00 85 ILE A CA 1
ATOM 660 C C . ILE A 1 85 ? 3.083 -4.522 0.505 1.00 96.00 85 ILE A C 1
ATOM 662 O O . ILE A 1 85 ? 2.134 -5.052 1.080 1.00 96.00 85 ILE A O 1
ATOM 666 N N . GLN A 1 86 ? 3.774 -3.533 1.082 1.00 97.69 86 GLN A N 1
ATOM 667 C CA . GLN A 1 86 ? 3.459 -3.073 2.436 1.00 97.69 86 GLN A CA 1
ATOM 668 C C . GLN A 1 86 ? 2.064 -2.459 2.539 1.00 97.69 86 GLN A C 1
ATOM 670 O O . GLN A 1 86 ? 1.387 -2.688 3.542 1.00 97.69 86 GLN A O 1
ATOM 675 N N . THR A 1 87 ? 1.610 -1.718 1.525 1.00 97.00 87 THR A N 1
ATOM 676 C CA . THR A 1 87 ? 0.234 -1.211 1.483 1.00 97.00 87 THR A CA 1
ATOM 677 C C . THR A 1 87 ? -0.779 -2.359 1.447 1.00 97.00 87 THR A C 1
ATOM 679 O O . THR A 1 87 ? -1.720 -2.354 2.241 1.00 97.00 87 THR A O 1
ATOM 682 N N . ALA A 1 88 ? -0.574 -3.371 0.599 1.00 96.25 88 ALA A N 1
ATOM 683 C CA . ALA A 1 88 ? -1.462 -4.529 0.498 1.00 96.25 88 ALA A CA 1
ATOM 684 C C . ALA A 1 88 ? -1.532 -5.319 1.816 1.00 96.25 88 ALA A C 1
ATOM 686 O O . ALA A 1 88 ? -2.615 -5.541 2.363 1.00 96.25 88 ALA A O 1
ATOM 687 N N . VAL A 1 89 ? -0.379 -5.640 2.410 1.00 96.69 89 VAL A N 1
ATOM 688 C CA . VAL A 1 89 ? -0.319 -6.332 3.706 1.00 96.69 89 VAL A CA 1
ATOM 689 C C . VAL A 1 89 ? -0.975 -5.488 4.804 1.00 96.69 89 VAL A C 1
ATOM 691 O O . VAL A 1 89 ? -1.710 -6.022 5.632 1.00 96.69 89 VAL A O 1
ATOM 694 N N . ALA A 1 90 ? -0.797 -4.163 4.810 1.00 95.88 90 ALA A N 1
ATOM 695 C CA . ALA A 1 90 ? -1.445 -3.300 5.795 1.00 95.88 90 ALA A CA 1
ATOM 696 C C . ALA A 1 90 ? -2.980 -3.359 5.726 1.00 95.88 90 ALA A C 1
ATOM 698 O O . ALA A 1 90 ? -3.638 -3.392 6.773 1.00 95.88 90 ALA A O 1
ATOM 699 N N . LEU A 1 91 ? -3.541 -3.388 4.513 1.00 94.81 91 LEU A N 1
ATOM 700 C CA . LEU A 1 91 ? -4.982 -3.495 4.277 1.00 94.81 91 LEU A CA 1
ATOM 701 C C . LEU A 1 91 ? -5.512 -4.891 4.625 1.00 94.81 91 LEU A C 1
ATOM 703 O O . LEU A 1 91 ? -6.555 -4.998 5.268 1.00 94.81 91 LEU A O 1
ATOM 707 N N . HIS A 1 92 ? -4.762 -5.954 4.324 1.00 94.06 92 HIS A N 1
ATOM 708 C CA . HIS A 1 92 ? -5.086 -7.302 4.798 1.00 94.06 92 HIS A CA 1
ATOM 709 C C . HIS A 1 92 ? -5.109 -7.372 6.338 1.00 94.06 92 HIS A C 1
ATOM 711 O O . HIS A 1 92 ? -6.070 -7.849 6.940 1.00 94.06 92 HIS A O 1
ATOM 717 N N . HIS A 1 93 ? -4.094 -6.804 7.002 1.00 94.00 93 HIS A N 1
ATOM 718 C CA . HIS A 1 93 ? -4.053 -6.689 8.462 1.00 94.00 93 HIS A CA 1
ATOM 719 C C . HIS A 1 93 ? -5.245 -5.911 9.022 1.00 94.00 93 HIS A C 1
ATOM 721 O O . HIS A 1 93 ? -5.754 -6.268 10.083 1.00 94.00 93 HIS A O 1
ATOM 727 N N . ALA A 1 94 ? -5.694 -4.869 8.320 1.00 94.00 94 ALA A N 1
ATOM 728 C CA . ALA A 1 94 ? -6.848 -4.091 8.740 1.00 94.00 94 ALA A CA 1
ATOM 729 C C . ALA A 1 94 ? -8.136 -4.924 8.682 1.00 94.00 94 ALA A C 1
ATOM 731 O O . ALA A 1 94 ? -8.961 -4.817 9.584 1.00 94.00 94 ALA A O 1
ATOM 732 N N . GLY A 1 95 ? -8.293 -5.778 7.664 1.00 92.06 95 GLY A N 1
ATOM 733 C CA . GLY A 1 95 ? -9.410 -6.727 7.579 1.00 92.06 95 GLY A CA 1
ATOM 734 C C . GLY A 1 95 ? -9.441 -7.719 8.748 1.00 92.06 95 GLY A C 1
ATOM 735 O O . GLY A 1 95 ? -10.512 -8.077 9.224 1.00 92.06 95 GLY A O 1
ATOM 736 N N . ASN A 1 96 ? -8.266 -8.075 9.274 1.00 92.50 96 ASN A N 1
ATOM 737 C CA . ASN A 1 96 ? -8.097 -8.947 10.442 1.00 92.50 96 ASN A CA 1
ATOM 738 C C . ASN A 1 96 ? -8.069 -8.186 11.784 1.00 92.50 96 ASN A C 1
ATOM 740 O O . ASN A 1 96 ? -7.637 -8.733 12.798 1.00 92.50 96 ASN A O 1
ATOM 744 N N . GLU A 1 97 ? -8.445 -6.905 11.790 1.00 94.69 97 GLU A N 1
ATOM 745 C CA . GLU A 1 97 ? -8.426 -6.014 12.958 1.00 94.69 97 GLU A CA 1
ATOM 746 C C . GLU A 1 97 ? -7.054 -5.849 13.644 1.00 94.69 97 GLU A C 1
ATOM 748 O O . GLU A 1 97 ? -6.942 -5.405 14.792 1.00 94.69 97 GLU A O 1
ATOM 753 N N . ASN A 1 98 ? -5.964 -6.133 12.928 1.00 94.88 98 ASN A N 1
ATOM 754 C CA . A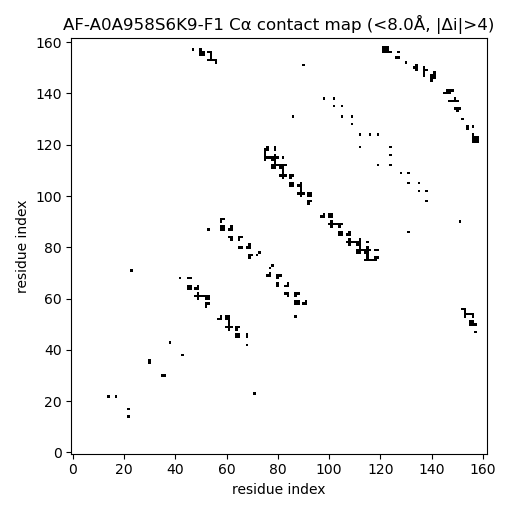SN A 1 98 ? -4.603 -5.934 13.413 1.00 94.88 98 ASN A CA 1
ATOM 755 C C . ASN A 1 98 ? -4.137 -4.486 13.186 1.00 94.88 98 ASN A C 1
ATOM 757 O O . ASN A 1 98 ? -3.229 -4.200 12.402 1.00 94.88 98 ASN A O 1
ATOM 761 N N . TRP A 1 99 ? -4.734 -3.559 13.937 1.00 94.31 99 TRP A N 1
ATOM 762 C CA . TRP A 1 99 ? -4.527 -2.112 13.792 1.00 94.31 99 TRP A CA 1
ATOM 763 C C . TRP A 1 99 ? -3.083 -1.657 14.008 1.00 94.31 99 TRP A C 1
ATOM 765 O O . TRP A 1 99 ? -2.610 -0.721 13.358 1.00 94.31 99 TRP A O 1
ATOM 775 N N . LYS A 1 100 ? -2.362 -2.315 14.924 1.00 90.56 100 LYS A N 1
ATOM 776 C CA . LYS A 1 100 ? -0.952 -2.006 15.190 1.00 90.56 100 LYS A CA 1
ATOM 777 C C . LYS A 1 100 ? -0.088 -2.353 13.976 1.00 90.56 100 LYS A C 1
ATOM 779 O O . LYS A 1 100 ? 0.759 -1.543 13.601 1.00 90.56 100 LYS A O 1
ATOM 784 N N . GLY A 1 101 ? -0.317 -3.527 13.380 1.00 91.81 101 GLY A N 1
ATOM 785 C CA . GLY A 1 101 ? 0.359 -3.964 12.161 1.00 91.81 101 GLY A CA 1
ATOM 786 C C . GLY A 1 101 ? 0.040 -3.051 10.982 1.00 91.81 101 GLY A C 1
ATOM 787 O O . GLY A 1 101 ? 0.964 -2.526 10.365 1.00 91.81 101 GLY A O 1
ATOM 788 N N . THR A 1 102 ? -1.246 -2.758 10.758 1.00 93.94 102 THR A N 1
ATOM 789 C CA . THR A 1 102 ? -1.697 -1.82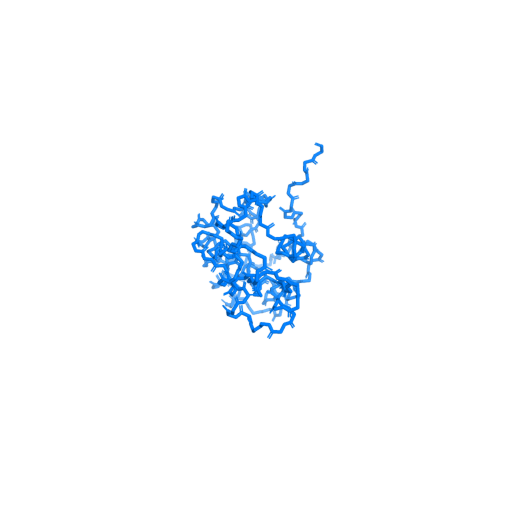7 9.713 1.00 93.94 102 THR A CA 1
ATOM 790 C C . THR A 1 102 ? -0.982 -0.484 9.803 1.00 93.94 102 THR A C 1
ATOM 792 O O . THR A 1 102 ? -0.350 -0.064 8.841 1.00 93.94 102 THR A O 1
ATOM 795 N N . ARG A 1 103 ? -1.004 0.171 10.973 1.00 93.19 103 ARG A N 1
ATOM 796 C CA . ARG A 1 103 ? -0.367 1.486 11.146 1.00 93.19 103 ARG A CA 1
ATOM 797 C C . ARG A 1 103 ? 1.140 1.445 10.882 1.00 93.19 103 ARG A C 1
ATOM 799 O O . ARG A 1 103 ? 1.684 2.371 10.296 1.00 93.19 103 ARG A O 1
ATOM 806 N N . SER A 1 104 ? 1.822 0.396 11.343 1.00 91.50 104 SER A N 1
ATOM 807 C CA . SER A 1 104 ? 3.271 0.261 11.153 1.00 91.50 104 SER A CA 1
ATOM 808 C C . SER A 1 104 ? 3.647 0.121 9.674 1.00 91.50 104 SER A C 1
ATOM 810 O O . SER A 1 104 ? 4.654 0.678 9.232 1.00 91.50 104 SER A O 1
ATOM 812 N N . LEU A 1 105 ? 2.852 -0.634 8.916 1.00 94.94 105 LEU A N 1
ATOM 813 C CA . LEU A 1 105 ? 3.094 -0.889 7.500 1.00 94.94 105 LEU A CA 1
ATOM 814 C C . LEU A 1 105 ? 2.696 0.300 6.622 1.00 94.94 105 LEU A C 1
ATOM 816 O O . LEU A 1 105 ? 3.481 0.668 5.756 1.00 94.94 105 LEU A O 1
ATOM 820 N N . LEU A 1 106 ? 1.562 0.967 6.878 1.00 92.38 106 LEU A N 1
ATOM 821 C CA . LEU A 1 106 ? 1.186 2.168 6.116 1.00 92.38 106 LEU A CA 1
ATOM 822 C C . LEU A 1 106 ? 2.243 3.275 6.253 1.00 92.38 106 LEU A C 1
ATOM 824 O O . LEU A 1 106 ? 2.729 3.772 5.233 1.00 92.38 106 LEU A O 1
ATOM 828 N N . ALA A 1 107 ? 2.717 3.535 7.476 1.00 90.00 107 ALA A N 1
ATOM 829 C CA . ALA A 1 107 ? 3.721 4.566 7.729 1.00 90.00 107 ALA A CA 1
ATOM 830 C C . ALA A 1 107 ? 5.044 4.315 6.983 1.00 90.00 107 ALA A C 1
ATOM 832 O O . ALA A 1 107 ? 5.692 5.251 6.516 1.00 90.00 107 ALA A O 1
ATOM 833 N N . SER A 1 108 ? 5.462 3.050 6.857 1.00 93.12 108 SER A N 1
ATOM 834 C CA . SER A 1 108 ? 6.672 2.694 6.104 1.00 93.12 108 SER A CA 1
ATOM 835 C C . SER A 1 108 ? 6.434 2.633 4.591 1.00 93.12 108 SER A C 1
ATOM 837 O O . SER A 1 108 ? 7.310 3.058 3.831 1.00 93.12 108 SER A O 1
ATOM 839 N N . SER A 1 109 ? 5.242 2.212 4.153 1.00 95.56 109 SER A N 1
ATOM 840 C CA . SER A 1 109 ? 4.880 2.091 2.736 1.00 95.56 109 SER A CA 1
ATOM 841 C C . SER A 1 109 ? 5.002 3.418 1.987 1.00 95.56 109 SER A C 1
ATOM 843 O O . SER A 1 109 ? 5.604 3.458 0.914 1.00 95.56 109 SER A O 1
ATOM 845 N N . LEU A 1 110 ? 4.552 4.530 2.583 1.00 94.25 110 LEU A N 1
ATOM 846 C CA . LEU A 1 110 ? 4.637 5.866 1.980 1.00 94.25 110 LEU A CA 1
ATOM 847 C C . LEU A 1 110 ? 6.083 6.263 1.652 1.00 94.25 110 LEU A C 1
ATOM 849 O O . LEU A 1 110 ? 6.358 6.763 0.561 1.00 94.25 110 LEU A O 1
ATOM 853 N N . GLY A 1 111 ? 7.025 5.974 2.556 1.00 94.50 111 GLY A N 1
ATOM 854 C CA . GLY A 1 111 ? 8.443 6.262 2.342 1.00 94.50 111 GLY A CA 1
ATOM 855 C C . GLY A 1 111 ? 9.066 5.423 1.221 1.00 94.50 111 GLY A C 1
ATOM 856 O O . GLY A 1 111 ? 9.942 5.899 0.498 1.00 94.50 111 GLY A O 1
ATOM 857 N N . TYR A 1 112 ? 8.618 4.180 1.042 1.00 95.00 112 TYR A N 1
ATOM 858 C CA . TYR A 1 112 ? 9.051 3.325 -0.066 1.00 95.00 112 TYR A CA 1
ATOM 859 C C . TYR A 1 112 ? 8.455 3.764 -1.405 1.00 95.00 112 TYR A C 1
ATOM 861 O O . TYR A 1 112 ? 9.189 3.914 -2.385 1.00 95.00 112 TYR A O 1
ATOM 869 N N . LEU A 1 113 ? 7.159 4.077 -1.419 1.00 94.38 113 LEU A N 1
ATOM 870 C CA . LEU A 1 113 ? 6.461 4.652 -2.566 1.00 94.38 113 LEU A CA 1
ATOM 871 C C . LEU A 1 113 ? 7.096 5.976 -3.019 1.00 94.38 113 LEU A C 1
ATOM 873 O O . LEU A 1 113 ? 7.147 6.272 -4.209 1.00 94.38 113 LEU A O 1
ATOM 877 N N . GLU A 1 114 ? 7.605 6.792 -2.095 1.00 93.44 114 GLU A N 1
ATOM 878 C CA . GLU A 1 114 ? 8.379 7.997 -2.414 1.00 93.44 114 GLU A CA 1
ATOM 879 C C . GLU A 1 114 ? 9.733 7.701 -3.050 1.00 93.44 114 GLU A C 1
ATOM 881 O O . GLU A 1 114 ? 10.034 8.235 -4.120 1.00 93.44 114 GLU A O 1
ATOM 886 N N . LYS A 1 115 ? 10.510 6.787 -2.466 1.00 92.69 115 LYS A N 1
ATOM 887 C CA . LYS A 1 115 ? 11.799 6.356 -3.032 1.00 92.69 115 LYS A CA 1
ATOM 888 C C . LYS A 1 115 ? 11.652 5.752 -4.433 1.00 92.69 115 LYS A C 1
ATOM 890 O O . LYS A 1 115 ? 12.521 5.957 -5.278 1.00 92.69 115 LYS A O 1
ATOM 895 N N . GLY A 1 116 ? 10.562 5.026 -4.675 1.00 89.62 116 GLY A N 1
ATOM 896 C CA . GLY A 1 116 ? 10.264 4.354 -5.938 1.00 89.62 116 GLY A CA 1
ATOM 897 C C . GLY A 1 116 ? 9.493 5.189 -6.966 1.00 89.62 116 GLY A C 1
ATOM 898 O O . GLY A 1 116 ? 9.225 4.702 -8.059 1.00 89.62 116 GLY A O 1
ATOM 899 N N . ALA A 1 117 ? 9.145 6.447 -6.666 1.00 87.25 117 ALA A N 1
ATOM 900 C CA . ALA A 1 117 ? 8.178 7.219 -7.456 1.00 87.25 117 ALA A CA 1
ATOM 901 C C . ALA A 1 117 ? 8.530 7.364 -8.950 1.00 87.25 117 ALA A C 1
ATOM 903 O O . ALA A 1 117 ? 7.633 7.469 -9.786 1.00 87.25 117 ALA A O 1
ATOM 904 N N . ARG A 1 118 ? 9.821 7.353 -9.307 1.00 80.69 118 ARG A N 1
ATOM 905 C CA . ARG A 1 118 ? 10.285 7.470 -10.704 1.00 80.69 118 ARG A CA 1
ATOM 906 C C . ARG A 1 118 ? 9.905 6.263 -11.576 1.00 80.69 118 ARG A C 1
ATOM 908 O O . ARG A 1 118 ? 9.663 6.456 -12.770 1.00 80.69 118 ARG A O 1
ATOM 915 N N . ASP A 1 119 ? 9.769 5.090 -10.959 1.00 80.81 119 ASP A N 1
ATOM 916 C CA . ASP A 1 119 ? 9.411 3.816 -11.600 1.00 80.81 119 ASP A CA 1
ATOM 917 C C . ASP A 1 119 ? 7.958 3.408 -11.304 1.00 80.81 119 ASP A C 1
ATOM 919 O O . ASP A 1 119 ? 7.570 2.271 -11.535 1.00 80.81 119 ASP A O 1
ATOM 923 N N . SER A 1 120 ? 7.141 4.340 -10.800 1.00 73.88 120 SER A N 1
ATOM 924 C CA . SER A 1 120 ? 5.750 4.054 -10.429 1.00 73.88 120 SER A CA 1
ATOM 925 C C . SER A 1 120 ? 4.810 3.865 -11.613 1.00 73.88 120 SER A C 1
ATOM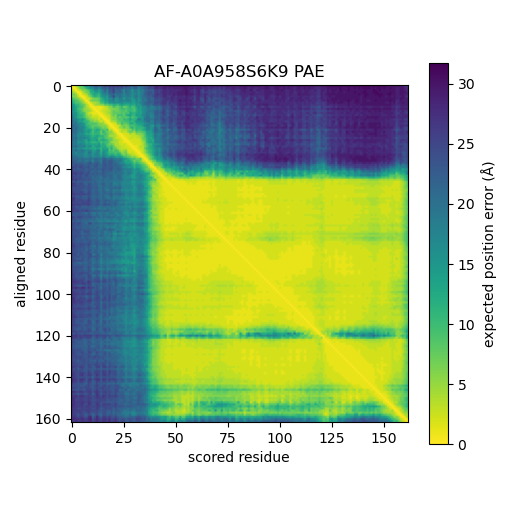 927 O O . SER A 1 120 ? 3.757 3.261 -11.458 1.00 73.88 120 SER A O 1
ATOM 929 N N . ARG A 1 121 ? 5.157 4.386 -12.797 1.00 70.56 121 ARG A N 1
ATOM 930 C CA . ARG A 1 121 ? 4.312 4.275 -13.995 1.00 70.56 121 ARG A CA 1
ATOM 931 C C . ARG A 1 121 ? 4.137 2.791 -14.336 1.00 70.56 121 ARG A C 1
ATOM 933 O O . ARG A 1 121 ? 5.158 2.120 -14.456 1.00 70.56 121 ARG A O 1
ATOM 940 N N . PRO A 1 122 ? 2.902 2.297 -14.541 1.00 80.50 122 PRO A N 1
ATOM 941 C CA . PRO A 1 122 ? 1.655 3.022 -14.854 1.00 80.50 122 PRO A CA 1
ATOM 942 C C . PRO A 1 122 ? 0.733 3.405 -13.672 1.00 80.50 122 PRO A C 1
ATOM 944 O O . PRO A 1 122 ? -0.406 3.801 -13.914 1.00 80.50 122 PRO A O 1
ATOM 947 N N . VAL A 1 123 ? 1.175 3.309 -12.419 1.00 87.38 123 VAL A N 1
ATOM 948 C CA . VAL A 1 123 ? 0.316 3.527 -11.243 1.00 87.38 123 VAL A CA 1
ATOM 949 C C . VAL A 1 123 ? 0.009 5.002 -10.985 1.00 87.38 123 VAL A C 1
ATOM 951 O O . VAL A 1 123 ? 0.908 5.849 -11.020 1.00 87.38 123 VAL A O 1
ATOM 954 N N . ASP A 1 124 ? -1.248 5.307 -10.647 1.00 88.81 124 ASP A N 1
ATOM 955 C CA . ASP A 1 124 ? -1.640 6.605 -10.089 1.00 88.81 124 ASP A CA 1
ATOM 956 C C . ASP A 1 124 ? -1.178 6.728 -8.632 1.00 88.81 124 ASP A C 1
ATOM 958 O O . ASP A 1 124 ? -1.913 6.525 -7.660 1.00 88.81 124 ASP A O 1
ATOM 962 N N . LEU A 1 125 ? 0.102 7.058 -8.487 1.00 89.50 125 LEU A N 1
ATOM 963 C CA . LEU A 1 125 ? 0.745 7.174 -7.190 1.00 89.50 125 LEU A CA 1
ATOM 964 C C . LEU A 1 125 ? 0.162 8.301 -6.329 1.00 89.50 125 LEU A C 1
ATOM 966 O O . LEU A 1 125 ? 0.236 8.223 -5.103 1.00 89.50 125 LEU A O 1
ATOM 970 N N . ALA A 1 126 ? -0.381 9.353 -6.947 1.00 89.69 126 ALA A N 1
ATOM 971 C CA . ALA A 1 126 ? -0.982 10.459 -6.212 1.00 89.69 126 ALA A CA 1
ATOM 972 C C . ALA A 1 126 ? -2.262 9.981 -5.524 1.00 89.69 126 ALA A C 1
ATOM 974 O O . ALA A 1 126 ? -2.359 10.050 -4.300 1.00 89.69 126 ALA A O 1
ATOM 975 N N . THR A 1 127 ? -3.168 9.372 -6.295 1.00 90.62 127 THR A N 1
ATOM 976 C CA . THR A 1 127 ? -4.413 8.814 -5.759 1.00 90.62 127 THR A CA 1
ATOM 977 C C . THR A 1 127 ? -4.138 7.754 -4.693 1.00 90.62 127 THR A C 1
ATOM 979 O O . THR A 1 127 ? -4.766 7.775 -3.635 1.00 90.62 127 THR A O 1
ATOM 982 N N . LEU A 1 128 ? -3.176 6.851 -4.917 1.00 92.88 128 LEU A N 1
ATOM 983 C CA . LEU A 1 128 ? -2.824 5.833 -3.923 1.00 92.88 128 LEU A CA 1
ATOM 984 C C . LEU A 1 128 ? -2.356 6.453 -2.597 1.00 92.88 128 LEU A C 1
ATOM 986 O O . LEU A 1 128 ? -2.784 6.021 -1.527 1.00 92.88 128 LEU A O 1
ATOM 990 N N . ARG A 1 129 ? -1.496 7.477 -2.651 1.00 93.19 129 ARG A N 1
ATOM 991 C CA . ARG A 1 129 ? -1.014 8.171 -1.447 1.00 93.19 129 ARG A CA 1
ATOM 992 C C . ARG A 1 129 ? -2.142 8.852 -0.693 1.00 93.19 129 ARG A C 1
ATOM 994 O O . ARG A 1 129 ? -2.217 8.688 0.521 1.00 93.19 129 ARG A O 1
ATOM 1001 N N . ASP A 1 130 ? -3.021 9.555 -1.398 1.00 93.19 130 ASP A N 1
ATOM 1002 C CA . ASP A 1 130 ? -4.160 10.233 -0.780 1.00 93.19 130 ASP A CA 1
ATOM 1003 C C . ASP A 1 130 ? -5.054 9.226 -0.043 1.00 93.19 130 ASP A C 1
ATOM 1005 O O . ASP A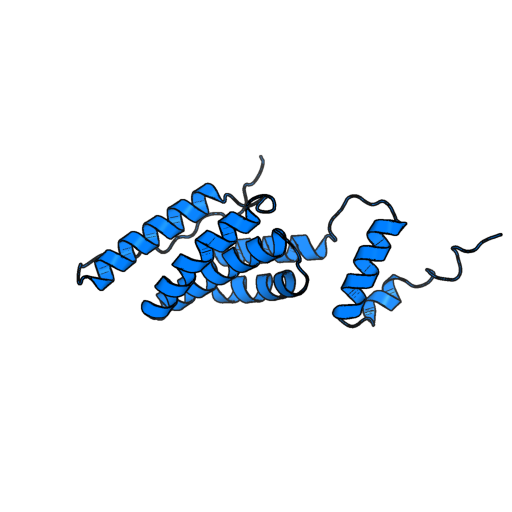 1 130 ? -5.428 9.448 1.107 1.00 93.19 130 ASP A O 1
ATOM 1009 N N . ARG A 1 131 ? -5.298 8.050 -0.638 1.00 94.50 131 ARG A N 1
ATOM 1010 C CA . ARG A 1 131 ? -6.058 6.975 0.018 1.00 94.50 131 ARG A CA 1
ATOM 1011 C C . ARG A 1 131 ? -5.377 6.384 1.242 1.00 94.50 131 ARG A C 1
ATOM 1013 O O . ARG A 1 131 ? -6.052 6.112 2.235 1.00 94.50 131 ARG A O 1
ATOM 1020 N N . ILE A 1 132 ? -4.061 6.186 1.192 1.00 95.00 132 ILE A N 1
ATOM 1021 C CA . ILE A 1 132 ? -3.301 5.724 2.357 1.00 95.00 132 ILE A CA 1
ATOM 1022 C C . ILE A 1 132 ? -3.420 6.746 3.494 1.00 95.00 132 ILE A C 1
ATOM 1024 O O . ILE A 1 132 ? -3.697 6.360 4.628 1.00 95.00 132 ILE A O 1
ATOM 1028 N N . LEU A 1 133 ? -3.275 8.040 3.194 1.00 94.44 133 LEU A N 1
ATOM 1029 C CA . LEU A 1 133 ? -3.383 9.111 4.186 1.00 94.44 133 LEU A CA 1
ATOM 1030 C C . LEU A 1 133 ? -4.796 9.211 4.777 1.00 94.44 133 LEU A C 1
ATOM 1032 O O . LEU A 1 133 ? -4.939 9.284 5.999 1.00 94.44 133 LEU A O 1
ATOM 1036 N N . ASP A 1 134 ? -5.838 9.142 3.944 1.00 94.50 134 ASP A N 1
ATOM 1037 C CA . ASP A 1 134 ? -7.236 9.099 4.394 1.00 94.50 134 ASP A CA 1
ATOM 1038 C C . ASP A 1 134 ? -7.472 7.931 5.367 1.00 94.50 134 ASP A C 1
ATOM 1040 O O . ASP A 1 134 ? -8.084 8.097 6.431 1.00 94.50 134 ASP A O 1
ATOM 1044 N N . PHE A 1 135 ? -6.946 6.748 5.029 1.00 95.12 135 PHE A N 1
ATOM 1045 C CA . PHE A 1 135 ? -7.041 5.561 5.872 1.00 95.12 135 PHE A CA 1
ATOM 1046 C C . PHE A 1 135 ? -6.296 5.742 7.197 1.00 95.12 135 PHE A C 1
ATOM 1048 O O . PHE A 1 135 ? -6.847 5.436 8.257 1.00 95.12 135 PHE A O 1
ATOM 1055 N N . GLU A 1 136 ? -5.064 6.257 7.174 1.00 94.50 136 GLU A N 1
ATOM 1056 C CA . GLU A 1 136 ? -4.285 6.515 8.388 1.00 94.50 136 GLU A CA 1
ATOM 1057 C C . GLU A 1 136 ? -4.995 7.500 9.325 1.00 94.50 136 GLU A C 1
ATOM 1059 O O . GLU A 1 136 ? -5.063 7.255 10.533 1.00 94.50 136 GLU A O 1
ATOM 1064 N N . ILE A 1 137 ? -5.579 8.575 8.786 1.00 94.75 137 ILE A N 1
ATOM 1065 C CA . ILE A 1 137 ? -6.350 9.559 9.558 1.00 94.75 137 ILE A CA 1
ATOM 1066 C C . ILE A 1 137 ? -7.560 8.892 10.225 1.00 94.75 137 ILE A C 1
ATOM 1068 O O . ILE A 1 137 ? -7.811 9.096 11.419 1.00 94.75 137 ILE A O 1
ATOM 1072 N N . ALA A 1 138 ? -8.317 8.079 9.485 1.00 95.25 138 ALA A N 1
ATOM 1073 C CA . ALA A 1 138 ? -9.460 7.350 10.030 1.00 95.25 138 ALA A CA 1
ATOM 1074 C C . ALA A 1 138 ? -9.036 6.333 11.104 1.00 95.25 138 ALA A C 1
ATOM 1076 O O . ALA A 1 138 ? -9.658 6.249 12.168 1.00 95.25 138 ALA A O 1
ATOM 1077 N N . LEU A 1 139 ? -7.932 5.616 10.873 1.00 94.69 139 LEU A N 1
ATOM 1078 C CA . LEU A 1 139 ? -7.370 4.659 11.822 1.00 94.69 139 LEU A CA 1
ATOM 1079 C C . LEU A 1 139 ? -6.934 5.336 13.122 1.00 94.69 139 LEU A C 1
ATOM 1081 O O . LEU A 1 139 ? -7.207 4.818 14.203 1.00 94.69 139 LEU A O 1
ATOM 1085 N N . GLN A 1 140 ? -6.308 6.511 13.046 1.00 94.06 140 GLN A N 1
ATOM 1086 C CA . GLN A 1 140 ? -5.944 7.290 14.231 1.00 94.06 140 GLN A CA 1
ATOM 1087 C C . GLN A 1 140 ? -7.174 7.687 15.055 1.00 94.06 140 GLN A C 1
ATOM 1089 O O . GLN A 1 140 ? -7.170 7.511 16.273 1.00 94.06 140 GLN A O 1
ATOM 1094 N N . LYS A 1 141 ? -8.249 8.155 14.407 1.00 95.06 141 LYS A N 1
ATOM 1095 C CA . LYS A 1 141 ? -9.516 8.475 15.088 1.00 95.06 141 LYS A CA 1
ATOM 1096 C C . LYS A 1 141 ? -10.116 7.247 15.773 1.00 95.06 141 LYS A C 1
ATOM 1098 O O . LYS A 1 141 ? -10.501 7.330 16.939 1.00 95.06 141 LYS A O 1
ATOM 1103 N N . LYS A 1 142 ? -10.130 6.099 15.087 1.00 93.12 142 LYS A N 1
ATOM 1104 C CA . LYS A 1 142 ? -10.600 4.821 15.644 1.00 93.12 142 LYS A CA 1
ATOM 1105 C C . LYS A 1 142 ? -9.781 4.402 16.868 1.00 93.12 142 LYS A C 1
ATOM 1107 O O . LYS A 1 142 ? -10.351 4.059 17.899 1.00 93.12 142 LYS A O 1
ATOM 1112 N N . LEU A 1 143 ? -8.451 4.485 16.789 1.00 92.44 143 LEU A N 1
ATOM 1113 C CA . LEU A 1 143 ? -7.550 4.177 17.907 1.00 92.44 143 LEU A CA 1
ATOM 1114 C C . LEU A 1 143 ? -7.694 5.156 19.084 1.00 92.44 143 LEU A C 1
ATOM 1116 O O . LEU A 1 143 ? -7.410 4.782 20.218 1.00 92.44 143 LEU A O 1
ATOM 1120 N N . ALA A 1 144 ? -8.171 6.378 18.838 1.00 95.25 144 ALA A N 1
ATOM 1121 C CA . ALA A 1 144 ? -8.540 7.348 19.869 1.00 95.25 144 ALA A CA 1
ATOM 1122 C C . ALA A 1 144 ? -9.942 7.106 20.474 1.00 95.25 144 ALA A C 1
ATOM 1124 O O . ALA A 1 144 ? -10.422 7.929 21.251 1.00 95.25 144 ALA A O 1
ATOM 1125 N N . GLY A 1 145 ? -10.611 6.002 20.121 1.00 94.62 145 GLY A N 1
ATOM 1126 C CA . GLY A 1 145 ? -11.927 5.626 20.645 1.00 94.62 145 GLY A CA 1
ATOM 1127 C C . GLY A 1 145 ? -13.111 6.270 19.921 1.00 94.62 145 GLY A C 1
ATOM 1128 O O . GLY A 1 145 ? -14.244 6.139 20.380 1.00 94.62 145 GLY A O 1
ATOM 1129 N N . GLN A 1 146 ? -12.886 6.961 18.800 1.00 95.62 146 GLN A N 1
ATOM 1130 C CA . GLN A 1 146 ? -13.976 7.530 18.007 1.00 95.62 146 GLN A CA 1
ATOM 1131 C C . GLN A 1 146 ? -14.658 6.440 17.172 1.00 95.62 146 GLN A C 1
ATOM 1133 O O . GLN A 1 146 ? -13.999 5.565 16.606 1.00 95.62 146 GLN A O 1
ATOM 1138 N N . SER A 1 147 ? -15.984 6.524 17.048 1.00 92.81 147 SER A N 1
ATOM 1139 C CA . SER A 1 147 ? -16.738 5.692 16.110 1.00 92.81 147 SER A CA 1
ATOM 1140 C C . SER A 1 147 ? -16.563 6.250 14.697 1.00 92.81 147 SER A C 1
ATOM 1142 O O . SER A 1 147 ? -17.214 7.218 14.310 1.00 92.81 147 SER A O 1
ATOM 1144 N N . VAL A 1 148 ? -15.606 5.683 13.966 1.00 92.56 148 VAL A N 1
ATOM 1145 C CA . VAL A 1 148 ? -15.281 6.021 12.578 1.00 92.56 148 VAL A CA 1
ATOM 1146 C C . VAL A 1 148 ? -15.201 4.729 11.775 1.00 92.56 148 VAL A C 1
ATOM 1148 O O . VAL A 1 148 ? -14.593 3.747 12.212 1.00 92.56 148 VAL A O 1
ATOM 1151 N N . GLU A 1 149 ? -15.814 4.746 10.597 1.00 90.69 149 GLU A N 1
ATOM 1152 C CA . GLU A 1 149 ? -15.653 3.705 9.589 1.00 90.69 149 GLU A CA 1
ATOM 1153 C C . GLU A 1 149 ? -14.296 3.867 8.891 1.00 90.69 149 GLU A C 1
ATOM 1155 O O . GLU A 1 149 ? -13.887 4.982 8.557 1.00 90.69 149 GLU A O 1
ATOM 1160 N N . LEU A 1 150 ? -13.570 2.762 8.710 1.00 89.44 150 LEU A N 1
ATOM 1161 C CA . LEU A 1 150 ? -12.287 2.793 8.014 1.00 89.44 150 LEU A CA 1
ATOM 1162 C C . LEU A 1 150 ? -12.533 2.802 6.503 1.00 89.44 150 LEU A C 1
ATOM 1164 O O . LEU A 1 150 ? -13.244 1.923 6.013 1.00 89.44 150 LEU A O 1
ATOM 1168 N N . PRO A 1 151 ? -11.933 3.741 5.754 1.00 89.25 151 PRO A N 1
ATOM 1169 C CA . PRO A 1 151 ? -12.165 3.876 4.327 1.00 89.25 151 PRO A CA 1
ATOM 1170 C C . PRO A 1 151 ? -11.332 2.843 3.563 1.00 89.25 151 PRO A C 1
ATOM 1172 O O . PRO A 1 151 ? -10.367 3.197 2.888 1.00 89.25 151 PRO A O 1
ATOM 1175 N N . PHE A 1 152 ? -11.674 1.554 3.679 1.00 86.00 152 PHE A N 1
ATOM 1176 C CA . PHE A 1 152 ? -11.125 0.541 2.777 1.00 86.00 152 PHE A CA 1
ATOM 1177 C C . PHE A 1 152 ? -11.366 0.997 1.343 1.00 86.00 152 PHE A C 1
ATOM 1179 O O . PHE A 1 152 ? -12.491 1.325 0.963 1.00 86.00 152 PHE A O 1
ATOM 1186 N N . PHE A 1 153 ? -10.299 1.051 0.560 1.00 81.56 153 PHE A N 1
ATOM 1187 C CA . PHE A 1 153 ? -10.347 1.660 -0.752 1.00 81.56 153 PHE A CA 1
ATOM 1188 C C . PHE A 1 153 ? -10.030 0.634 -1.827 1.00 81.56 153 PHE A C 1
ATOM 1190 O O . PHE A 1 153 ? -9.085 -0.138 -1.726 1.00 81.56 153 PHE A O 1
ATOM 1197 N N . LYS A 1 154 ? -10.837 0.682 -2.882 1.00 75.25 154 LYS A N 1
ATOM 1198 C CA . LYS A 1 154 ? -10.606 -0.002 -4.148 1.00 75.25 154 LYS A CA 1
ATOM 1199 C C . LYS A 1 154 ? -10.393 1.095 -5.176 1.00 75.25 154 LYS A C 1
ATOM 1201 O O . LYS A 1 154 ? -11.360 1.663 -5.684 1.00 75.25 154 LYS A O 1
ATOM 1206 N N . VAL A 1 155 ? -9.143 1.509 -5.356 1.00 70.88 155 VAL A N 1
ATOM 1207 C CA . VAL A 1 155 ? -8.790 2.513 -6.366 1.00 70.88 155 VAL A CA 1
ATOM 1208 C C . VAL A 1 155 ? -8.1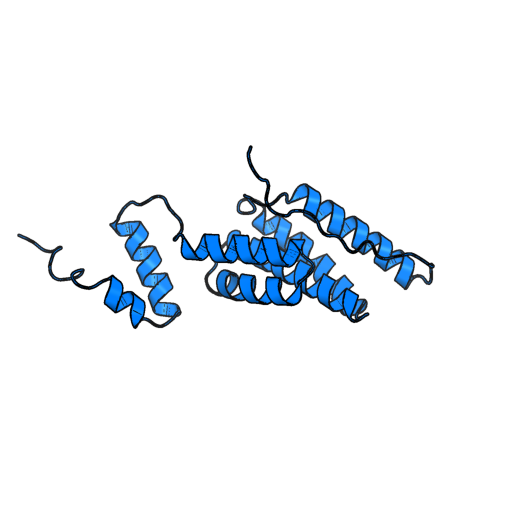24 1.806 -7.522 1.00 70.88 155 VAL A C 1
ATOM 1210 O O . VAL A 1 155 ? -7.184 1.076 -7.244 1.00 70.88 155 VAL A O 1
ATOM 1213 N N . PRO A 1 156 ? -8.563 2.037 -8.772 1.00 78.19 156 PRO A N 1
ATOM 1214 C CA . PRO A 1 156 ? -7.852 1.528 -9.929 1.00 78.19 156 PRO A CA 1
ATOM 1215 C C . PRO A 1 156 ? -6.404 2.003 -9.882 1.00 78.19 156 PRO A C 1
ATOM 1217 O O . PRO A 1 156 ? -6.144 3.198 -10.043 1.00 78.19 156 PRO A O 1
ATOM 1220 N N . LEU A 1 157 ? -5.470 1.091 -9.616 1.00 81.12 157 LEU A N 1
ATOM 1221 C CA . LEU A 1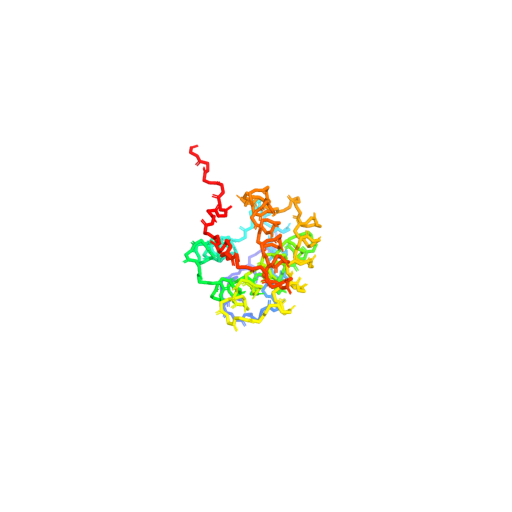 157 ? -4.063 1.462 -9.518 1.00 81.12 157 LEU A CA 1
ATOM 1222 C C . LEU A 1 157 ? -3.526 1.896 -10.879 1.00 81.12 157 LEU A C 1
ATOM 1224 O O . LEU A 1 157 ? -2.775 2.863 -10.961 1.00 81.12 157 LEU A O 1
ATOM 1228 N N . LEU A 1 158 ? -3.930 1.214 -11.950 1.00 81.19 158 LEU A N 1
ATOM 1229 C CA . LEU A 1 158 ? -3.425 1.458 -13.298 1.00 81.19 158 LEU A CA 1
ATOM 1230 C C . LEU A 1 158 ? -4.096 2.681 -13.940 1.00 81.19 158 LEU A C 1
ATOM 1232 O O . LEU A 1 158 ? -5.313 2.710 -14.146 1.00 81.19 158 LEU A O 1
ATOM 1236 N N . VAL A 1 159 ? -3.291 3.655 -14.376 1.00 76.69 159 VAL A N 1
ATOM 1237 C CA . VAL A 1 159 ? -3.758 4.741 -15.248 1.00 76.69 159 VAL A CA 1
ATOM 1238 C C . VAL A 1 159 ? -3.986 4.171 -16.649 1.00 76.69 159 VAL A C 1
ATOM 1240 O O . VAL A 1 159 ? -3.061 4.088 -17.462 1.00 76.69 159 VAL A O 1
ATOM 1243 N N . ARG A 1 160 ? -5.227 3.778 -16.962 1.00 64.19 160 ARG A N 1
ATOM 1244 C CA . ARG A 1 160 ? -5.595 3.375 -18.327 1.00 64.19 160 ARG A CA 1
ATOM 1245 C C . ARG A 1 160 ? -5.525 4.600 -19.237 1.00 64.19 160 ARG A C 1
ATOM 1247 O O . ARG A 1 160 ? -6.355 5.502 -19.139 1.00 64.19 160 ARG A O 1
ATOM 1254 N N . ARG A 1 161 ? -4.520 4.649 -20.115 1.00 51.94 161 ARG A N 1
ATOM 1255 C CA . ARG A 1 161 ? -4.496 5.621 -21.215 1.00 51.94 161 ARG A CA 1
ATOM 1256 C C . ARG A 1 161 ? -5.589 5.224 -22.207 1.00 51.94 161 ARG A C 1
ATOM 1258 O O . ARG A 1 161 ? -5.555 4.106 -22.716 1.00 51.94 161 ARG A O 1
ATOM 1265 N N . GLY A 1 162 ? -6.568 6.107 -22.395 1.00 41.69 162 GLY A N 1
ATOM 1266 C CA . GLY A 1 162 ? -7.525 6.030 -23.501 1.00 41.69 162 GLY A CA 1
ATOM 1267 C C . GLY A 1 162 ? -6.889 6.407 -24.829 1.00 41.69 162 GLY A C 1
ATOM 1268 O O . GLY A 1 162 ? -5.837 7.089 -24.804 1.00 41.69 162 GLY A O 1
#

Sequence (162 aa):
MSFGRLFWGNFRDKLATANAKESAALCVLYCMVSGSEGVPMAVEEGFDRGCELFDAGEYFEAHEVWEDLWAEAMGPRHAFLQGLIQTAVALHHAGNENWKGTRSLLASSLGYLEKGARDSRPVDLATLRDRILDFEIALQKKLAGQSVELPFFKVPLLVRRG

Secondary structure (DSSP, 8-state):
---STTTSTTHHHHHHH--HHHHHHHHHHHHHHH------HHHHHHHHHHHHHHHHT-HHHHHHHHHHHHHH--HHHHHHHHHHHHHHHHHHHHHTT-HHHHHHHHHHHHHHHHHTGGG-TTB-HHHHHHHHHHHHHHHHHHHTT------------B----

Foldseek 3Di:
DDPPCPPVVCPVVCCVPDDPVVNLVVVVVCCVVVVDPDDPPVLVVLQVVLLVCVLVLVLVVSLVSLVSSLVSDDFLSVLQSLLSNLQSVLSVCVVVVVLVSNLVSLVSSLVSNVRNVVVLPQFPSVVVNVLSVQQNVQSVCVVVVHPGDRPSDNDNGGDDDD

Mean predicted aligned error: 11.49 Å

pLDDT: mean 78.36, std 20.91, range [29.39, 97.69]

Nearest PDB structures (foldseek):
  3ro2-assembly1_A  TM=4.638E-01  e=2.192E+00  Mus musculus
  6hc2-assembly1_C  TM=4.717E-01  e=2.548E+00  Homo sapiens
  4yvo-assembly1_A  TM=4.927E-01  e=3.115E+00  Arabidopsis thaliana
  4a1s-assembly1_B  TM=5.057E-01  e=5.414E+00  Drosophila melanogaster